Protein AF-A0A2C5Z4T7-F1 (afdb_monomer_lite)

pLDDT: mean 71.13, std 13.71, range [39.75, 91.31]

Secondary structure (DSSP, 8-state):
--HHHHHHHHHHTT-HHHHHHHHHHHHHHHHHHHHHHHHHHHHH-----HHHHHHHHHHHHHHHHHHHHHHHHHHTGGG----TT----PPPHHHHHHHHHTT-HHHHHHHHHHHHHHHHHHHHHHHHHHHHHHHHHHHHHHHHHHHHTT-

Radius of gyration: 22.54 Å; chains: 1; bounding box: 41×41×62 Å

Sequence (151 aa):
MPESMKRYAAKMRQYPGSYITAFLILHEVTAVVPLVSLVLLFHYTTFMPMEYMMDMMQKYMNDSLVSFERYFRRKGYFGFKKEEGANSGEAEPQEAMERWRQGDPMYRILVETALAWAITKVLLPVRVIVSIEAAPWLAGVLIKVKKLFKR

InterPro domains:
  IPR018811 MIOREX complex component 11 [PF10306] (1-80)
  IPR018811 MIOREX complex component 11 [PTHR28002] (2-150)

Foldseek 3Di:
DDPVVVVVVVVCVPCVPVVVVVVVVVVVVLVVVLVVVVVVVVVVDVDDPVVVLVVLLVVQLQVQLLVVLVVCLCVVPLNNDVDDDDPDDRPGSVVLVVVVVVVRRSSVVSSVRSNVVSVVVSCVVSSVVSCVVCVVVVVVVVVVVVVVVVD

Organism: NCBI:txid1399860

Structure (mmCIF, N/CA/C/O backbone):
data_AF-A0A2C5Z4T7-F1
#
_entry.id   AF-A0A2C5Z4T7-F1
#
loop_
_atom_site.group_PDB
_atom_site.id
_atom_site.type_symbol
_atom_site.label_atom_id
_atom_site.label_alt_id
_atom_site.label_comp_id
_atom_site.label_asym_id
_atom_site.label_entity_id
_atom_site.label_seq_id
_atom_site.pdbx_PDB_ins_code
_atom_site.Cartn_x
_atom_site.Cartn_y
_atom_site.Cartn_z
_atom_site.occupancy
_atom_site.B_iso_or_equiv
_atom_site.auth_seq_id
_atom_site.auth_comp_id
_atom_site.auth_asym_id
_atom_site.auth_atom_id
_atom_site.pdbx_PDB_model_num
ATOM 1 N N . MET A 1 1 ? 4.121 20.601 -30.935 1.00 56.31 1 MET A N 1
ATOM 2 C CA . MET A 1 1 ? 4.337 19.209 -30.470 1.00 56.31 1 MET A CA 1
ATOM 3 C C . MET A 1 1 ? 5.116 18.433 -31.526 1.00 56.31 1 MET A C 1
ATOM 5 O O . MET A 1 1 ? 4.704 18.492 -32.682 1.00 56.31 1 MET A O 1
ATOM 9 N N . PRO A 1 2 ? 6.212 17.744 -31.162 1.00 67.75 2 PRO A N 1
ATOM 10 C CA . PRO A 1 2 ? 7.056 17.020 -32.114 1.00 67.75 2 PRO A CA 1
ATOM 11 C C . PRO A 1 2 ? 6.323 15.824 -32.755 1.00 67.75 2 PRO A C 1
ATOM 13 O O . PRO A 1 2 ? 5.555 15.118 -32.100 1.00 67.75 2 PRO A O 1
ATOM 16 N N . GLU A 1 3 ? 6.563 15.598 -34.050 1.00 60.00 3 GLU A N 1
ATOM 17 C CA . GLU A 1 3 ? 5.878 14.595 -34.894 1.00 60.00 3 GLU A CA 1
ATOM 18 C C . GLU A 1 3 ? 6.054 13.136 -34.426 1.00 60.00 3 GLU A C 1
ATOM 20 O O . GLU A 1 3 ? 5.188 12.287 -34.644 1.00 60.00 3 GLU A O 1
ATOM 25 N N . SER A 1 4 ? 7.139 12.826 -33.715 1.00 62.00 4 SER A N 1
ATOM 26 C CA . SER A 1 4 ? 7.432 11.478 -33.213 1.00 62.00 4 SER A CA 1
ATOM 27 C C . SER A 1 4 ? 6.429 10.988 -32.160 1.00 62.00 4 SER A C 1
ATOM 29 O O . SER A 1 4 ? 6.101 9.801 -32.135 1.00 62.00 4 SER A O 1
ATOM 31 N N . MET A 1 5 ? 5.883 11.886 -31.333 1.00 53.31 5 MET A N 1
ATOM 32 C CA . MET A 1 5 ? 4.903 11.537 -30.293 1.00 53.31 5 MET A CA 1
ATOM 33 C C . MET A 1 5 ? 3.483 11.377 -30.845 1.00 53.31 5 MET A C 1
ATOM 35 O O . MET A 1 5 ? 2.710 10.569 -30.326 1.00 53.31 5 MET A O 1
ATOM 39 N N . LYS A 1 6 ? 3.144 12.075 -31.938 1.00 58.38 6 LYS A N 1
ATOM 40 C CA . LYS A 1 6 ? 1.818 11.975 -32.571 1.00 58.38 6 LYS A CA 1
ATOM 41 C C . LYS A 1 6 ? 1.533 10.563 -33.090 1.00 58.38 6 LYS A C 1
ATOM 43 O O . LYS A 1 6 ? 0.404 10.096 -32.986 1.00 58.38 6 LYS A O 1
ATOM 48 N N . ARG A 1 7 ? 2.553 9.842 -33.574 1.00 56.06 7 ARG A N 1
ATOM 49 C CA . ARG A 1 7 ? 2.413 8.457 -34.068 1.00 56.06 7 ARG A CA 1
ATOM 50 C C . ARG A 1 7 ? 2.119 7.445 -32.959 1.00 56.06 7 ARG A C 1
ATOM 52 O O . ARG A 1 7 ? 1.359 6.511 -33.192 1.00 56.06 7 ARG A O 1
ATOM 59 N N . TYR A 1 8 ? 2.678 7.632 -31.763 1.00 52.09 8 TYR A N 1
ATOM 60 C CA . TYR A 1 8 ? 2.367 6.786 -30.604 1.00 52.09 8 TYR A CA 1
ATOM 61 C C . TYR A 1 8 ? 0.963 7.082 -30.061 1.00 52.09 8 TYR A C 1
ATOM 63 O O . TYR A 1 8 ? 0.182 6.156 -29.850 1.00 52.09 8 TYR A O 1
ATOM 71 N N . ALA A 1 9 ? 0.603 8.364 -29.939 1.00 54.00 9 ALA A N 1
ATOM 72 C CA . ALA A 1 9 ? -0.718 8.780 -29.469 1.00 54.00 9 ALA A CA 1
ATOM 73 C C . ALA A 1 9 ? -1.856 8.381 -30.433 1.00 54.00 9 ALA A C 1
ATOM 75 O O . ALA A 1 9 ? -2.919 7.947 -29.993 1.00 54.00 9 ALA A O 1
ATOM 76 N N . ALA A 1 10 ? -1.630 8.461 -31.750 1.00 54.84 10 ALA A N 1
ATOM 77 C CA . ALA A 1 10 ? -2.610 8.053 -32.759 1.00 54.84 10 ALA A CA 1
ATOM 78 C C . ALA A 1 10 ? -2.862 6.534 -32.762 1.00 54.84 10 ALA A C 1
ATOM 80 O O . ALA A 1 10 ? -3.994 6.102 -32.968 1.00 54.84 10 ALA A O 1
ATOM 81 N N . LYS A 1 11 ? -1.831 5.723 -32.479 1.00 53.72 11 LYS A N 1
ATOM 82 C CA . LYS A 1 11 ? -1.945 4.256 -32.438 1.00 53.72 11 LYS A CA 1
ATOM 83 C C . LYS A 1 11 ? -2.656 3.753 -31.177 1.00 53.72 11 LYS A C 1
ATOM 85 O O . LYS A 1 11 ? -3.412 2.791 -31.256 1.00 53.72 11 LYS A O 1
ATOM 90 N N . MET A 1 12 ? -2.493 4.445 -30.045 1.00 50.62 12 MET A N 1
ATOM 91 C CA . MET A 1 12 ? -3.225 4.140 -28.805 1.00 50.62 12 MET A CA 1
ATOM 92 C C . MET A 1 12 ? -4.739 4.380 -28.926 1.00 50.62 12 MET A C 1
ATOM 94 O O . MET A 1 12 ? -5.524 3.674 -28.300 1.00 50.62 12 MET A O 1
ATOM 98 N N . ARG A 1 13 ? -5.163 5.342 -29.758 1.00 53.56 13 ARG A N 1
ATOM 99 C CA . ARG A 1 13 ? -6.577 5.727 -29.919 1.00 53.56 13 ARG A CA 1
ATOM 100 C C . ARG A 1 13 ? -7.401 4.749 -30.769 1.00 53.56 13 ARG A C 1
ATOM 102 O O . ARG A 1 13 ? -8.623 4.778 -30.682 1.00 53.56 13 ARG A O 1
ATOM 109 N N . GLN A 1 14 ? -6.764 3.895 -31.575 1.00 52.66 14 GLN A N 1
ATOM 110 C CA . GLN A 1 14 ? -7.469 2.988 -32.492 1.00 52.66 14 GLN A CA 1
ATOM 111 C C . GLN A 1 14 ? -7.942 1.668 -31.854 1.00 52.66 14 GLN A C 1
ATOM 113 O O . GLN A 1 14 ? -8.890 1.090 -32.370 1.00 52.66 14 GLN A O 1
ATOM 118 N N . TYR A 1 15 ? -7.356 1.207 -30.737 1.00 56.50 15 TYR A N 1
ATOM 119 C CA . TYR A 1 15 ? -7.744 -0.060 -30.081 1.00 56.50 15 TYR A CA 1
ATOM 120 C C . TYR A 1 15 ? -7.599 -0.009 -28.546 1.00 56.50 15 TYR A C 1
ATOM 122 O O . TYR A 1 15 ? -6.770 -0.727 -27.980 1.00 56.50 15 TYR A O 1
ATOM 130 N N . PRO A 1 16 ? -8.384 0.824 -27.835 1.00 57.25 16 PRO A N 1
ATOM 131 C CA . PRO A 1 16 ? -8.244 1.016 -26.386 1.00 57.25 16 PRO A CA 1
ATOM 132 C C . PRO A 1 16 ? -8.402 -0.289 -25.589 1.00 57.25 16 PRO A C 1
ATOM 134 O O . PRO A 1 16 ? -7.679 -0.500 -24.618 1.00 57.25 16 PRO A O 1
ATOM 137 N N . GLY A 1 17 ? -9.270 -1.201 -26.043 1.00 64.62 17 GLY A N 1
ATOM 138 C CA . GLY A 1 17 ? -9.475 -2.508 -25.412 1.00 64.62 17 GLY A CA 1
ATOM 139 C C . GLY A 1 17 ? -8.214 -3.374 -25.396 1.00 64.62 17 GLY A C 1
ATOM 140 O O . GLY A 1 17 ? -7.824 -3.851 -24.338 1.00 64.62 17 GLY A O 1
ATOM 141 N N . SER A 1 18 ? -7.508 -3.509 -26.524 1.00 65.06 18 SER A N 1
ATOM 142 C CA . SER A 1 18 ? -6.295 -4.340 -26.601 1.00 65.06 18 SER A CA 1
ATOM 143 C C . SER A 1 18 ? -5.155 -3.821 -25.726 1.00 65.06 18 SER A C 1
ATOM 145 O O . SER A 1 18 ? -4.397 -4.625 -25.190 1.00 65.06 18 SER A O 1
ATOM 147 N N . TYR A 1 19 ? -5.036 -2.502 -25.545 1.00 62.56 19 TYR A N 1
ATOM 148 C CA . TYR A 1 19 ? -4.039 -1.928 -24.637 1.00 62.56 19 TYR A CA 1
ATOM 149 C C . TYR A 1 19 ? -4.393 -2.164 -23.167 1.00 62.56 19 TYR A C 1
ATOM 151 O O . TYR A 1 19 ? -3.501 -2.477 -22.384 1.00 62.56 19 TYR A O 1
ATOM 159 N N . ILE A 1 20 ? -5.674 -2.077 -22.797 1.00 69.69 20 ILE A N 1
ATOM 160 C CA . ILE A 1 20 ? -6.143 -2.406 -21.443 1.00 69.69 20 ILE A CA 1
ATOM 161 C C . ILE A 1 20 ? -5.939 -3.899 -21.163 1.00 69.69 20 ILE A C 1
ATOM 163 O O . ILE A 1 20 ? -5.395 -4.257 -20.124 1.00 69.69 20 ILE A O 1
ATOM 167 N N . THR A 1 21 ? -6.295 -4.776 -22.104 1.00 71.69 21 THR A N 1
ATOM 168 C CA . THR A 1 21 ? -6.088 -6.224 -21.978 1.00 71.69 21 THR A CA 1
ATOM 169 C C . THR A 1 21 ? -4.604 -6.575 -21.884 1.00 71.69 21 THR A C 1
ATOM 171 O O . THR A 1 21 ? -4.219 -7.347 -21.013 1.00 71.69 21 THR A O 1
ATOM 174 N N . ALA A 1 22 ? -3.747 -5.979 -22.720 1.00 70.12 22 ALA A N 1
ATOM 175 C CA . ALA A 1 22 ? -2.301 -6.180 -22.638 1.00 70.12 22 ALA A CA 1
ATOM 176 C C . ALA A 1 22 ? -1.717 -5.653 -21.320 1.00 70.12 22 ALA A C 1
ATOM 178 O O . ALA A 1 22 ? -0.840 -6.296 -20.751 1.00 70.12 22 ALA A O 1
ATOM 179 N N . PHE A 1 23 ? -2.215 -4.519 -20.814 1.00 71.06 23 PHE A N 1
ATOM 180 C CA . PHE A 1 23 ? -1.832 -3.990 -19.509 1.00 71.06 23 PHE A CA 1
ATOM 181 C C . PHE A 1 23 ? -2.240 -4.936 -18.378 1.00 71.06 23 PHE A C 1
ATOM 183 O O . PHE A 1 23 ? -1.397 -5.232 -17.546 1.00 71.06 23 PHE A O 1
ATOM 190 N N . LEU A 1 24 ? -3.472 -5.457 -18.370 1.00 73.56 24 LEU A N 1
ATOM 191 C CA . LEU A 1 24 ? -3.942 -6.411 -17.357 1.00 73.56 24 LEU A CA 1
ATOM 192 C C . LEU A 1 24 ? -3.148 -7.721 -17.398 1.00 73.56 24 LEU A C 1
ATOM 194 O O . LEU A 1 24 ? -2.675 -8.178 -16.369 1.00 73.56 24 LEU A O 1
ATOM 198 N N . ILE A 1 25 ? -2.917 -8.289 -18.583 1.00 72.00 25 ILE A N 1
ATOM 199 C CA . ILE A 1 25 ? -2.124 -9.520 -18.724 1.00 72.00 25 ILE A CA 1
ATOM 200 C C . ILE A 1 25 ? -0.683 -9.291 -18.264 1.00 72.00 25 ILE A C 1
ATOM 202 O O . ILE A 1 25 ? -0.134 -10.102 -17.522 1.00 72.00 25 ILE A O 1
ATOM 206 N N . LEU A 1 26 ? -0.065 -8.181 -18.676 1.00 69.31 26 LEU A N 1
ATOM 207 C CA . LEU A 1 26 ? 1.281 -7.844 -18.228 1.00 69.31 26 LEU A CA 1
ATOM 208 C C . LEU A 1 26 ? 1.303 -7.605 -16.715 1.00 69.31 26 LEU A C 1
ATOM 210 O O . LEU A 1 26 ? 2.226 -8.075 -16.063 1.00 69.31 26 LEU A O 1
ATOM 214 N N . HIS A 1 27 ? 0.278 -6.951 -16.160 1.00 64.38 27 HIS A N 1
ATOM 215 C CA . HIS A 1 27 ? 0.120 -6.711 -14.727 1.00 64.38 27 HIS A CA 1
ATOM 216 C C . HIS A 1 27 ? 0.098 -8.023 -13.939 1.00 64.38 27 HIS A C 1
ATOM 218 O O . HIS A 1 27 ? 0.883 -8.175 -13.006 1.00 64.38 27 HIS A O 1
ATOM 224 N N . GLU A 1 28 ? -0.707 -8.992 -14.371 1.00 67.50 28 GLU A N 1
ATOM 225 C CA . GLU A 1 28 ? -0.807 -10.316 -13.748 1.00 67.50 28 GLU A CA 1
ATOM 226 C C . GLU A 1 28 ? 0.500 -11.116 -13.873 1.00 67.50 28 GLU A C 1
ATOM 228 O O . GLU A 1 28 ? 0.999 -11.672 -12.895 1.00 67.50 28 GLU A O 1
ATOM 233 N N . VAL A 1 29 ? 1.140 -11.116 -15.046 1.00 70.00 29 VAL A N 1
ATOM 234 C CA . VAL A 1 29 ? 2.428 -11.807 -15.246 1.00 70.00 29 VAL A CA 1
ATOM 235 C C . VAL A 1 29 ? 3.530 -11.176 -14.388 1.00 70.00 29 VAL A C 1
ATOM 237 O O . VAL A 1 29 ? 4.318 -11.887 -13.761 1.00 70.00 29 VAL A O 1
ATOM 240 N N . THR A 1 30 ? 3.550 -9.845 -14.284 1.00 65.69 30 THR A N 1
ATOM 241 C CA . THR A 1 30 ? 4.452 -9.122 -13.377 1.00 65.69 30 THR A CA 1
ATOM 242 C C . THR A 1 30 ? 4.063 -9.234 -11.906 1.00 65.69 30 THR A C 1
ATOM 244 O O . THR A 1 30 ? 4.815 -8.736 -11.084 1.00 65.69 30 THR A O 1
ATOM 247 N N . ALA A 1 31 ? 2.945 -9.871 -11.544 1.00 67.44 31 ALA A N 1
ATOM 248 C CA . ALA A 1 31 ? 2.586 -10.181 -10.159 1.00 67.44 31 ALA A CA 1
ATOM 249 C C . ALA A 1 31 ? 2.988 -11.616 -9.776 1.00 67.44 31 ALA A C 1
ATOM 251 O O . ALA A 1 31 ? 3.484 -11.844 -8.673 1.00 67.44 31 ALA A O 1
ATOM 252 N N . VAL A 1 32 ? 2.855 -12.567 -10.707 1.00 71.75 32 VAL A N 1
ATOM 253 C CA . VAL A 1 32 ? 3.203 -13.983 -10.499 1.00 71.75 32 VAL A CA 1
ATOM 254 C C . VAL A 1 32 ? 4.717 -14.206 -10.476 1.00 71.75 32 VAL A C 1
ATOM 256 O O . VAL A 1 32 ? 5.224 -14.899 -9.595 1.00 71.75 32 VAL A O 1
ATOM 259 N N . VAL A 1 33 ? 5.462 -13.597 -11.405 1.00 69.81 33 VAL A N 1
ATOM 260 C CA . VAL A 1 33 ? 6.924 -13.768 -11.498 1.00 69.81 33 VAL A CA 1
ATOM 261 C C . VAL A 1 33 ? 7.667 -13.292 -10.232 1.00 69.81 33 VAL A C 1
ATOM 263 O O . VAL A 1 33 ? 8.447 -14.080 -9.702 1.00 69.81 33 VAL A O 1
ATOM 266 N N . PRO A 1 34 ? 7.422 -12.084 -9.676 1.00 64.31 34 PRO A N 1
ATOM 267 C CA . PRO A 1 34 ? 8.028 -11.663 -8.407 1.00 64.31 34 PRO A CA 1
ATOM 268 C C . PRO A 1 34 ? 7.733 -12.609 -7.250 1.00 64.31 34 PRO A C 1
ATOM 270 O O . PRO A 1 34 ? 8.603 -12.856 -6.420 1.00 64.31 34 PRO A O 1
ATOM 273 N N . LEU A 1 35 ? 6.498 -13.110 -7.185 1.00 67.75 35 LEU A N 1
ATOM 274 C CA . LEU A 1 35 ? 6.039 -13.940 -6.082 1.00 67.75 35 LEU A CA 1
ATOM 275 C C . LEU A 1 35 ? 6.788 -15.275 -6.087 1.00 67.75 35 LEU A C 1
ATOM 277 O O . LEU A 1 35 ? 7.330 -15.676 -5.061 1.00 67.75 35 LEU A O 1
ATOM 281 N N . VAL A 1 36 ? 6.917 -15.910 -7.254 1.00 70.44 36 VAL A N 1
ATOM 282 C CA . VAL A 1 36 ? 7.700 -17.145 -7.413 1.00 70.44 36 VAL A CA 1
ATOM 283 C C . VAL A 1 36 ? 9.193 -16.899 -7.169 1.00 70.44 36 VAL A C 1
ATOM 285 O O . VAL A 1 36 ? 9.827 -17.686 -6.469 1.00 70.44 36 VAL A O 1
ATOM 288 N N . SER A 1 37 ? 9.758 -15.797 -7.675 1.00 64.56 37 SER A N 1
ATOM 289 C CA . SER A 1 37 ? 11.169 -15.450 -7.453 1.00 64.56 37 SER A CA 1
ATOM 290 C C . SER A 1 37 ? 11.497 -15.219 -5.979 1.00 64.56 37 SER A C 1
ATOM 292 O O . SER A 1 37 ? 12.523 -15.701 -5.514 1.00 64.56 37 SER A O 1
ATOM 294 N N . LEU A 1 38 ? 10.633 -14.529 -5.228 1.00 63.91 38 LEU A N 1
ATOM 295 C CA . LEU A 1 38 ? 10.811 -14.336 -3.787 1.00 63.91 38 LEU A CA 1
ATOM 296 C C . LEU A 1 38 ? 10.666 -15.636 -3.005 1.00 63.91 38 LEU A C 1
ATOM 298 O O . LEU A 1 38 ? 11.446 -15.869 -2.092 1.00 63.91 38 LEU A O 1
ATOM 302 N N . VAL A 1 39 ? 9.707 -16.493 -3.366 1.00 65.12 39 VAL A N 1
ATOM 303 C CA . VAL A 1 39 ? 9.558 -17.814 -2.739 1.00 65.12 39 VAL A CA 1
ATOM 304 C C . VAL A 1 39 ? 10.820 -18.645 -2.945 1.00 65.12 39 VAL A C 1
ATOM 306 O O . VAL A 1 39 ? 11.320 -19.224 -1.988 1.00 65.12 39 VAL A O 1
ATOM 309 N N . LEU A 1 40 ? 11.375 -18.665 -4.159 1.00 67.31 40 LEU A N 1
ATOM 310 C CA . LEU A 1 40 ? 12.642 -19.346 -4.421 1.00 67.31 40 LEU A CA 1
ATOM 311 C C . LEU A 1 40 ? 13.787 -18.685 -3.650 1.00 67.31 40 LEU A C 1
ATOM 313 O O . LEU A 1 40 ? 14.531 -19.374 -2.962 1.00 67.31 40 LEU A O 1
ATOM 317 N N . LEU A 1 41 ? 13.906 -17.359 -3.693 1.00 63.03 41 LEU A N 1
ATOM 318 C CA . LEU A 1 41 ? 14.966 -16.640 -2.995 1.00 63.03 41 LEU A CA 1
ATOM 319 C C . LEU A 1 41 ? 14.915 -16.888 -1.482 1.00 63.03 41 LEU A C 1
ATOM 321 O O . LEU A 1 41 ? 15.946 -17.212 -0.910 1.00 63.03 41 LEU A O 1
ATOM 325 N N . PHE A 1 42 ? 13.748 -16.842 -0.839 1.00 59.94 42 PH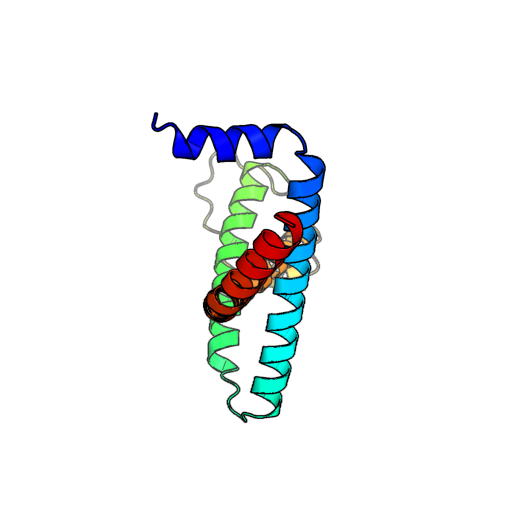E A N 1
ATOM 326 C CA . PHE A 1 42 ? 13.583 -17.154 0.588 1.00 59.94 42 PHE A CA 1
ATOM 327 C C . PHE A 1 42 ? 13.732 -18.642 0.906 1.00 59.94 42 PHE A C 1
ATOM 329 O O . PHE A 1 42 ? 14.182 -18.994 1.990 1.00 59.94 42 PHE A O 1
ATOM 336 N N . HIS A 1 43 ? 13.383 -19.532 -0.023 1.00 64.81 43 HIS A N 1
ATOM 337 C CA . HIS A 1 43 ? 13.633 -20.960 0.150 1.00 64.81 43 HIS A CA 1
ATOM 338 C C . HIS A 1 43 ? 15.135 -21.280 0.106 1.00 64.81 43 HIS A C 1
ATOM 340 O O . HIS A 1 43 ? 15.600 -22.150 0.838 1.00 64.81 43 HIS A O 1
ATOM 346 N N . TYR A 1 44 ? 15.901 -20.560 -0.719 1.00 58.81 44 TYR A N 1
ATOM 347 C CA . TYR A 1 44 ? 17.342 -20.765 -0.888 1.00 58.81 44 TYR A CA 1
ATOM 348 C C . TYR A 1 44 ? 18.218 -19.866 -0.001 1.00 58.81 44 TYR A C 1
ATOM 350 O O . TYR A 1 44 ? 19.395 -20.169 0.189 1.00 58.81 44 TYR A O 1
ATOM 358 N N . THR A 1 45 ? 17.679 -18.784 0.564 1.00 53.06 45 THR A N 1
ATOM 359 C CA . THR A 1 45 ? 18.381 -17.899 1.502 1.00 53.06 45 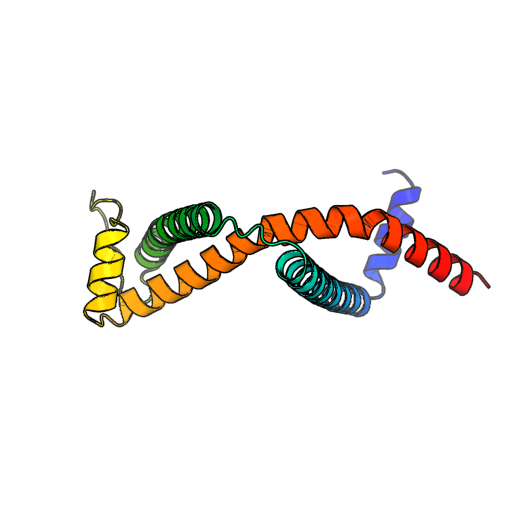THR A CA 1
ATOM 360 C C . THR A 1 45 ? 17.685 -17.920 2.858 1.00 53.06 45 THR A C 1
ATOM 362 O O . THR A 1 45 ? 16.540 -17.509 2.996 1.00 53.06 45 THR A O 1
ATOM 365 N N . THR A 1 46 ? 18.392 -18.347 3.904 1.00 55.50 46 THR A N 1
ATOM 366 C CA . THR A 1 46 ? 17.913 -18.364 5.302 1.00 55.50 46 THR A CA 1
ATOM 367 C C . THR A 1 46 ? 17.802 -16.954 5.914 1.00 55.50 46 THR A C 1
ATOM 369 O O . THR A 1 46 ? 17.954 -16.770 7.119 1.00 55.50 46 THR A O 1
ATOM 372 N N . PHE A 1 47 ? 17.599 -15.924 5.090 1.00 56.16 47 PHE A N 1
ATOM 373 C CA . PHE A 1 47 ? 17.537 -14.529 5.502 1.00 56.16 47 PHE A CA 1
ATOM 374 C C . PHE A 1 47 ? 16.067 -14.108 5.544 1.00 56.16 47 PHE A C 1
ATOM 376 O O . PHE A 1 47 ? 15.521 -13.602 4.569 1.00 56.16 47 PHE A O 1
ATOM 383 N N . MET A 1 48 ? 15.399 -14.358 6.672 1.00 57.94 48 MET A N 1
ATOM 384 C CA . MET A 1 48 ? 14.045 -13.855 6.903 1.00 57.94 48 ME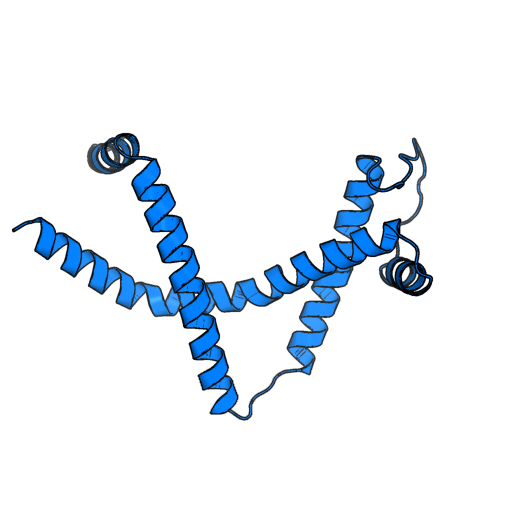T A CA 1
ATOM 385 C C . MET A 1 48 ? 14.095 -12.635 7.831 1.00 57.94 48 MET A C 1
ATOM 387 O O . MET A 1 48 ? 14.135 -12.810 9.051 1.00 57.94 48 MET A O 1
ATOM 391 N N . PRO A 1 49 ? 14.059 -11.395 7.305 1.00 62.88 49 PRO A N 1
ATOM 392 C CA . PRO A 1 49 ? 13.926 -10.189 8.117 1.00 62.88 49 PRO A CA 1
ATOM 393 C C . PRO A 1 49 ? 12.464 -10.031 8.575 1.00 62.88 49 PRO A C 1
ATOM 395 O O . PRO A 1 49 ? 11.792 -9.052 8.249 1.00 62.88 49 PRO A O 1
ATOM 398 N N . MET A 1 50 ? 11.956 -11.029 9.310 1.00 64.44 50 MET A N 1
ATOM 399 C CA . MET A 1 50 ? 10.580 -11.068 9.821 1.00 64.44 50 MET A CA 1
ATOM 400 C C . MET A 1 50 ? 10.275 -9.835 10.665 1.00 64.44 50 MET A C 1
ATOM 402 O O . MET A 1 50 ? 9.210 -9.247 10.532 1.00 64.44 50 MET A O 1
ATOM 406 N N . GLU A 1 51 ? 11.231 -9.412 11.487 1.00 72.12 51 GLU A N 1
ATOM 407 C CA . GLU A 1 51 ? 11.085 -8.262 12.376 1.00 72.12 51 GLU A CA 1
ATOM 408 C C . GLU A 1 51 ? 10.870 -6.957 11.596 1.00 72.12 51 GLU A C 1
ATOM 410 O O . GLU A 1 51 ? 9.915 -6.228 11.853 1.00 72.12 51 GLU A O 1
ATOM 415 N N . TYR A 1 52 ? 11.669 -6.721 10.550 1.00 75.75 52 TYR A N 1
ATOM 416 C CA . TYR A 1 52 ? 11.526 -5.549 9.682 1.00 75.75 52 TYR A CA 1
ATOM 417 C C . TYR A 1 52 ? 10.191 -5.537 8.921 1.00 75.75 52 TYR A C 1
ATOM 419 O O . TYR A 1 52 ? 9.542 -4.497 8.796 1.00 75.75 52 TYR A O 1
ATOM 427 N N . MET A 1 53 ? 9.763 -6.693 8.403 1.00 73.38 53 MET A N 1
ATOM 428 C CA . MET A 1 53 ? 8.498 -6.795 7.672 1.00 73.38 53 MET A CA 1
ATOM 429 C C . MET A 1 53 ? 7.284 -6.586 8.578 1.00 73.38 53 MET A C 1
ATOM 431 O O . MET A 1 53 ? 6.324 -5.936 8.162 1.00 73.38 53 MET A O 1
ATOM 435 N N . MET A 1 54 ? 7.327 -7.117 9.800 1.00 78.75 54 MET A N 1
ATOM 436 C CA . MET A 1 54 ? 6.252 -6.950 10.776 1.00 78.75 54 MET A CA 1
ATOM 437 C C . MET A 1 54 ? 6.132 -5.495 11.231 1.00 78.75 54 MET A C 1
ATOM 439 O O . MET A 1 54 ? 5.020 -4.972 11.248 1.00 78.75 54 MET A O 1
ATOM 443 N N . ASP A 1 55 ? 7.253 -4.818 11.489 1.00 84.25 55 ASP A N 1
ATOM 444 C CA . ASP A 1 55 ? 7.266 -3.395 11.850 1.00 84.25 55 ASP A CA 1
ATOM 445 C C . ASP A 1 55 ? 6.698 -2.512 10.722 1.00 84.25 55 ASP A C 1
ATOM 447 O O . ASP A 1 55 ? 5.801 -1.692 10.934 1.00 84.25 55 ASP A O 1
ATOM 451 N N . MET A 1 56 ? 7.117 -2.755 9.475 1.00 84.44 56 MET A N 1
ATOM 452 C CA . MET A 1 56 ? 6.564 -2.071 8.299 1.00 84.44 56 MET A CA 1
ATOM 453 C C . MET A 1 56 ? 5.062 -2.312 8.130 1.00 84.44 56 MET A C 1
ATOM 455 O O . MET A 1 56 ? 4.309 -1.372 7.864 1.00 84.44 56 MET A O 1
ATOM 459 N N . MET A 1 57 ? 4.608 -3.557 8.277 1.00 84.38 57 MET A N 1
ATOM 460 C CA . MET A 1 57 ? 3.191 -3.893 8.168 1.00 84.38 57 MET A CA 1
ATOM 461 C C . MET A 1 57 ? 2.376 -3.208 9.265 1.00 84.38 57 MET A C 1
ATOM 463 O O . MET A 1 57 ? 1.330 -2.632 8.967 1.00 84.38 57 MET A O 1
ATOM 467 N N . GLN A 1 58 ? 2.867 -3.216 10.505 1.00 86.75 58 GLN A N 1
ATOM 468 C CA . GLN A 1 58 ? 2.224 -2.553 11.635 1.00 86.75 58 GLN A CA 1
ATOM 469 C C . GLN A 1 58 ? 2.136 -1.041 11.418 1.00 86.75 58 GLN A C 1
ATOM 471 O O . GLN A 1 58 ? 1.068 -0.456 11.596 1.00 86.75 58 GLN A O 1
ATOM 476 N N . LYS A 1 59 ? 3.218 -0.414 10.948 1.00 89.88 59 LYS A N 1
ATOM 477 C CA . LYS A 1 59 ? 3.239 1.007 10.594 1.00 89.88 59 LYS A CA 1
ATOM 478 C C . LYS A 1 59 ? 2.202 1.340 9.523 1.00 89.88 59 LYS A C 1
ATOM 480 O O . LYS A 1 59 ? 1.380 2.232 9.722 1.00 89.88 59 LYS A O 1
ATOM 485 N N . TYR A 1 60 ? 2.190 0.601 8.411 1.00 90.06 60 TYR A N 1
ATOM 486 C CA . TYR A 1 60 ? 1.214 0.843 7.350 1.00 90.06 60 TYR A CA 1
ATOM 487 C C . TYR A 1 60 ? -0.216 0.572 7.804 1.00 90.06 60 TYR A C 1
ATOM 489 O O . TYR A 1 60 ? -1.113 1.306 7.400 1.00 90.06 60 TYR A O 1
ATOM 497 N N . MET A 1 61 ? -0.446 -0.442 8.636 1.00 90.12 61 MET A N 1
ATOM 498 C CA . MET A 1 61 ? -1.759 -0.738 9.203 1.00 90.12 61 MET A CA 1
ATOM 499 C C . MET A 1 61 ? -2.253 0.415 10.081 1.00 90.12 61 MET A C 1
ATOM 501 O O . MET A 1 61 ? -3.368 0.886 9.877 1.00 90.12 61 MET A O 1
ATOM 505 N N . ASN A 1 62 ? -1.418 0.933 10.981 1.00 91.12 62 ASN A N 1
ATOM 506 C CA . ASN A 1 62 ? -1.766 2.071 11.834 1.00 91.12 62 ASN A CA 1
ATOM 507 C C . ASN A 1 62 ? -2.074 3.328 11.004 1.00 91.12 62 ASN A C 1
ATOM 509 O O . ASN A 1 62 ? -3.131 3.935 11.174 1.00 91.12 62 ASN A O 1
ATOM 513 N N . ASP A 1 63 ? -1.213 3.656 10.035 1.00 90.81 63 ASP A N 1
ATOM 514 C CA . ASP A 1 63 ? -1.424 4.777 9.108 1.00 90.81 63 ASP A CA 1
ATOM 515 C C . ASP A 1 63 ? -2.739 4.625 8.319 1.00 90.81 63 ASP A C 1
ATOM 517 O O . ASP A 1 63 ? -3.446 5.603 8.040 1.00 90.81 63 ASP A O 1
ATOM 521 N N . SER A 1 64 ? -3.075 3.385 7.949 1.00 89.19 64 SER A N 1
ATOM 522 C CA . SER A 1 64 ? -4.315 3.050 7.247 1.00 89.19 64 SER A CA 1
ATOM 523 C C . SER A 1 64 ? -5.531 3.286 8.121 1.00 89.19 64 SER A C 1
ATOM 525 O O . SER A 1 64 ? -6.469 3.933 7.664 1.00 89.19 64 SER A O 1
ATOM 527 N N . LEU A 1 65 ? -5.525 2.774 9.356 1.00 91.31 65 LEU A N 1
ATOM 528 C CA . LEU A 1 65 ? -6.645 2.888 10.291 1.00 91.31 65 LEU A CA 1
ATOM 529 C C . LEU A 1 65 ? -7.017 4.357 10.497 1.00 91.31 65 LEU A C 1
ATOM 531 O O . LEU A 1 65 ? -8.162 4.734 10.251 1.00 91.31 65 LEU A O 1
ATOM 535 N N . VAL A 1 66 ? -6.026 5.207 10.784 1.00 90.19 66 VAL A N 1
ATOM 536 C CA . VAL A 1 66 ? -6.225 6.657 10.953 1.00 90.19 66 VAL A CA 1
ATOM 537 C C . VAL A 1 66 ? -6.803 7.297 9.686 1.00 90.19 66 VAL A C 1
ATOM 539 O O . VAL A 1 66 ? -7.737 8.107 9.739 1.00 90.19 66 VAL A O 1
ATOM 542 N N . SER A 1 67 ? -6.266 6.934 8.519 1.00 88.88 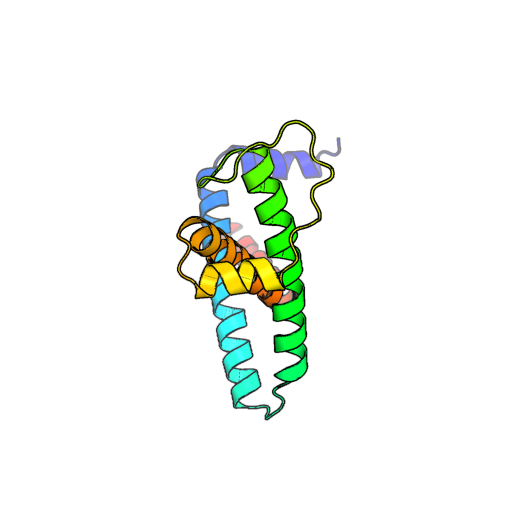67 SER A N 1
ATOM 543 C CA . SER A 1 67 ? -6.690 7.497 7.233 1.00 88.88 67 SER A CA 1
ATOM 544 C C . SER A 1 67 ? -8.121 7.095 6.865 1.00 88.88 67 SER A C 1
ATOM 546 O O . SER A 1 67 ? -8.920 7.948 6.456 1.00 88.88 67 SER A O 1
ATOM 548 N N . PHE A 1 68 ? -8.450 5.809 7.005 1.00 88.94 68 PHE A N 1
ATOM 549 C CA . PHE A 1 68 ? -9.751 5.252 6.647 1.00 88.94 68 PHE A CA 1
ATOM 550 C C . PHE A 1 68 ? -10.833 5.652 7.636 1.00 88.94 68 PHE A C 1
ATOM 552 O O . PHE A 1 68 ? -11.926 6.006 7.203 1.00 88.94 68 PHE A O 1
ATOM 559 N N . GLU A 1 69 ? -10.534 5.715 8.929 1.00 88.00 69 GLU A N 1
ATOM 560 C CA . GLU A 1 69 ? -11.492 6.180 9.926 1.00 88.00 69 GLU A CA 1
ATOM 561 C C . GLU A 1 69 ? -11.864 7.642 9.682 1.00 88.00 69 GLU A C 1
ATOM 563 O O . GLU A 1 69 ? -13.042 7.994 9.577 1.00 88.00 69 GLU A O 1
ATOM 568 N N . ARG A 1 70 ? -10.862 8.496 9.438 1.00 88.00 70 ARG A N 1
ATOM 569 C CA . ARG A 1 70 ? -11.083 9.895 9.049 1.00 88.00 70 ARG A CA 1
ATOM 570 C C . ARG A 1 70 ? -11.894 10.011 7.758 1.00 88.00 70 ARG A C 1
ATOM 572 O O . ARG A 1 70 ? -12.622 10.991 7.575 1.00 88.00 70 ARG A O 1
ATOM 579 N N . TYR A 1 71 ? -11.737 9.078 6.822 1.00 86.44 71 TYR A N 1
ATOM 580 C CA . TYR A 1 71 ? -12.495 9.056 5.572 1.00 86.44 71 TYR A CA 1
ATOM 581 C C . TYR A 1 71 ? -13.947 8.602 5.789 1.00 86.44 71 TYR A C 1
ATOM 583 O O . TYR A 1 71 ? -14.865 9.303 5.359 1.00 86.44 71 TYR A O 1
ATOM 591 N N . PHE A 1 72 ? -14.173 7.494 6.499 1.00 87.81 72 PHE A N 1
ATOM 592 C CA . PHE A 1 72 ? -15.506 6.963 6.786 1.00 87.81 72 PHE A CA 1
ATOM 593 C C . PHE A 1 72 ? -16.323 7.909 7.660 1.00 87.81 72 PHE A C 1
ATOM 595 O O . PHE A 1 72 ? -17.477 8.170 7.328 1.00 87.81 72 PHE A O 1
ATOM 602 N N . ARG A 1 73 ? -15.708 8.540 8.667 1.00 85.31 73 ARG A N 1
ATOM 603 C CA . ARG A 1 73 ? -16.344 9.573 9.500 1.00 85.31 73 ARG A CA 1
ATOM 604 C C . ARG A 1 73 ? -16.760 10.802 8.696 1.00 85.31 73 ARG A C 1
ATOM 606 O O . ARG A 1 73 ? -17.875 11.292 8.844 1.00 85.31 73 ARG A O 1
ATOM 613 N N . ARG A 1 74 ? -15.903 11.277 7.780 1.00 83.25 74 ARG A N 1
ATOM 614 C CA . ARG A 1 74 ? -16.248 12.390 6.872 1.00 83.25 74 ARG A CA 1
ATOM 615 C C . ARG A 1 74 ? -17.405 12.047 5.936 1.00 83.25 74 ARG A C 1
ATOM 617 O O . ARG A 1 74 ? -18.173 12.936 5.570 1.00 83.25 74 ARG A O 1
ATOM 624 N N . LYS A 1 75 ? -17.496 10.787 5.511 1.00 84.06 75 LYS A N 1
ATOM 625 C CA . LYS A 1 75 ? -18.504 10.313 4.558 1.00 84.06 75 LYS A CA 1
ATOM 626 C C . LYS A 1 75 ? -19.780 9.782 5.207 1.00 84.06 75 LYS A C 1
ATOM 628 O O . LYS A 1 75 ? -20.761 9.616 4.493 1.00 84.06 75 LYS A O 1
ATOM 633 N N . GLY A 1 76 ? -19.792 9.558 6.518 1.00 82.06 76 GLY A N 1
ATOM 634 C CA . GLY A 1 76 ? -20.924 8.928 7.192 1.00 82.06 76 GLY A CA 1
ATOM 635 C C . GLY A 1 76 ? -21.079 7.439 6.858 1.00 82.06 76 GLY A C 1
ATOM 636 O O . GLY A 1 76 ? -22.187 6.914 6.905 1.00 82.06 76 GLY A O 1
ATOM 637 N N . TYR A 1 77 ? -20.007 6.768 6.424 1.00 83.62 77 TYR A N 1
ATOM 638 C CA . TYR A 1 77 ? -20.070 5.367 5.997 1.00 83.62 77 TYR A CA 1
ATOM 639 C C . TYR A 1 77 ? -20.019 4.409 7.187 1.00 83.62 77 TYR A C 1
ATOM 641 O O . TYR A 1 77 ? -19.477 4.751 8.227 1.00 83.62 77 TYR A O 1
ATOM 649 N N . PHE A 1 78 ? -20.589 3.210 7.030 1.00 82.19 78 PHE A N 1
ATOM 650 C CA . PHE A 1 78 ? -20.516 2.094 7.992 1.00 82.19 78 PHE A CA 1
ATOM 651 C C . PHE A 1 78 ? -21.001 2.390 9.423 1.00 82.19 78 PHE A C 1
ATOM 653 O O . PHE A 1 78 ? -20.687 1.637 10.334 1.00 82.19 78 PHE A O 1
ATOM 660 N N . GLY A 1 79 ? -21.794 3.446 9.626 1.00 75.88 79 GLY A N 1
ATOM 661 C CA . GLY A 1 79 ? -22.281 3.842 10.953 1.00 75.88 79 GLY A CA 1
ATOM 662 C C . GLY A 1 79 ? -21.402 4.872 11.666 1.00 75.88 79 GLY A C 1
ATOM 663 O O . GLY A 1 79 ? -21.786 5.348 12.735 1.00 75.88 79 GLY A O 1
ATOM 664 N N . PHE A 1 80 ? -20.284 5.296 11.061 1.00 80.75 80 PHE A N 1
ATOM 665 C CA . PHE A 1 80 ? -19.489 6.408 11.575 1.00 80.75 80 PHE A CA 1
ATOM 666 C C . PHE A 1 80 ? -20.315 7.695 11.461 1.00 80.75 80 PHE A C 1
ATOM 668 O O . PHE A 1 80 ? -20.600 8.162 10.359 1.00 80.75 80 PHE A O 1
ATOM 675 N N . LYS A 1 81 ? -20.733 8.281 12.588 1.00 73.62 81 LYS A N 1
ATOM 676 C CA . LYS A 1 81 ? -21.497 9.535 12.571 1.00 73.62 81 LYS A CA 1
ATOM 677 C C . LYS A 1 81 ? -20.613 10.687 12.100 1.00 73.62 81 LYS A C 1
ATOM 679 O O . LYS A 1 81 ? -19.480 10.859 12.550 1.00 73.62 81 LYS A O 1
ATOM 684 N N . LYS A 1 82 ? -21.163 11.502 11.204 1.00 59.09 82 LYS A N 1
ATOM 685 C CA . LYS A 1 82 ? -20.568 12.769 10.787 1.00 59.09 82 LYS A CA 1
ATOM 686 C C . LYS A 1 82 ? -20.760 13.767 11.929 1.00 59.09 82 LYS A C 1
ATOM 688 O O . LYS A 1 82 ? -21.777 14.446 11.984 1.00 59.09 82 LYS A O 1
ATOM 693 N N . GLU A 1 83 ? -19.837 13.800 12.883 1.00 55.66 83 GLU A N 1
ATOM 694 C CA . GLU A 1 83 ? -19.887 14.814 13.935 1.00 55.66 83 GLU A CA 1
ATOM 695 C C . GLU A 1 83 ? -19.509 16.174 13.344 1.00 55.66 83 GLU A C 1
ATOM 697 O O . GLU A 1 83 ? -18.358 16.444 12.991 1.00 55.66 83 GLU A O 1
ATOM 702 N N . GLU A 1 84 ? -20.522 17.021 13.184 1.00 48.91 84 GLU A N 1
ATOM 703 C CA . GLU A 1 84 ? -20.384 18.426 12.830 1.00 48.91 84 GLU A CA 1
ATOM 704 C C . GLU A 1 84 ? -19.826 19.175 14.047 1.00 48.91 84 GLU A C 1
ATOM 706 O O . GLU A 1 84 ? -20.568 19.649 14.899 1.00 48.91 84 GLU A O 1
ATOM 711 N N . GLY A 1 85 ? -18.497 19.251 14.151 1.00 49.69 85 GLY A N 1
ATOM 712 C CA . GLY A 1 85 ? -17.840 20.220 15.034 1.00 49.69 85 GLY A CA 1
ATOM 713 C C . GLY A 1 85 ? -17.079 19.682 16.244 1.00 49.69 85 GLY A C 1
ATOM 714 O O . GLY A 1 85 ? -16.811 20.456 17.157 1.00 49.69 85 GLY A O 1
ATOM 715 N N . ALA A 1 86 ? -16.667 18.416 16.274 1.00 39.75 86 ALA A N 1
ATOM 716 C CA . ALA A 1 86 ? -15.828 17.931 17.363 1.00 39.75 86 ALA A CA 1
ATOM 717 C C . ALA A 1 86 ? -14.341 17.938 16.986 1.00 39.75 86 ALA A C 1
ATOM 719 O O . ALA A 1 86 ? -13.893 17.255 16.064 1.00 39.75 86 ALA A O 1
ATOM 720 N N . ASN A 1 87 ? -13.570 18.671 17.785 1.00 50.03 87 ASN A N 1
ATOM 721 C CA . ASN A 1 87 ? -12.153 18.451 18.064 1.00 50.03 87 ASN A CA 1
ATOM 722 C C . ASN A 1 87 ? -11.967 17.083 18.772 1.00 50.03 87 ASN A C 1
ATOM 724 O O . ASN A 1 87 ? -11.414 17.008 19.866 1.00 50.03 87 ASN A O 1
ATOM 728 N N . SER A 1 88 ? -12.545 16.015 18.206 1.00 46.50 88 SER A N 1
ATOM 729 C CA . SER A 1 88 ? -12.503 14.651 18.723 1.00 46.50 88 SER A CA 1
ATOM 730 C C . SER A 1 88 ? -11.341 13.926 18.060 1.00 46.50 88 SER A C 1
ATOM 732 O O . SER A 1 88 ? -11.275 13.818 16.827 1.00 46.50 88 SER A O 1
ATOM 734 N N . GLY A 1 89 ? -10.407 13.531 18.929 1.00 51.53 89 GLY A N 1
ATOM 735 C CA . GLY A 1 89 ? -9.058 13.065 18.643 1.00 51.53 89 GLY A CA 1
ATOM 736 C C . GLY A 1 89 ? -8.942 12.150 17.435 1.00 51.53 89 GLY A C 1
ATOM 737 O O . GLY A 1 89 ? -9.873 11.440 17.046 1.00 51.53 89 GLY A O 1
ATOM 738 N N . GLU A 1 90 ? -7.768 12.207 16.814 1.00 60.28 90 GLU A N 1
ATOM 739 C CA . GLU A 1 90 ? -7.339 11.156 15.904 1.00 60.28 90 GLU A CA 1
ATOM 740 C C . GLU A 1 90 ? -7.574 9.821 16.604 1.00 60.28 90 GLU A C 1
ATOM 742 O O . GLU A 1 90 ? -7.182 9.648 17.755 1.00 60.28 90 GLU A O 1
ATOM 747 N N . ALA A 1 91 ? -8.315 8.931 15.955 1.00 61.91 91 ALA A N 1
ATOM 748 C CA . ALA A 1 91 ? -8.588 7.645 16.549 1.00 61.91 91 ALA A CA 1
ATOM 749 C C . ALA A 1 91 ? -7.270 6.900 16.708 1.00 61.91 91 ALA A C 1
ATOM 751 O O . ALA A 1 91 ? -6.538 6.687 15.734 1.00 61.91 91 ALA A O 1
ATOM 752 N N . GLU A 1 92 ? -6.965 6.555 17.952 1.00 81.69 92 GLU A N 1
ATOM 753 C CA . GLU A 1 92 ? -5.775 5.798 18.279 1.00 81.69 92 GLU A CA 1
ATOM 754 C C . GLU A 1 92 ? -5.901 4.414 17.623 1.00 81.69 92 GLU A C 1
ATOM 756 O O . GLU A 1 92 ? -6.902 3.720 17.840 1.00 81.69 92 GLU A O 1
ATOM 761 N N . PRO A 1 93 ? -4.907 3.961 16.835 1.00 85.31 93 PRO A N 1
ATOM 762 C CA . PRO A 1 93 ? -4.948 2.653 16.178 1.00 85.31 93 PRO A CA 1
ATOM 763 C C . PRO A 1 93 ? -5.243 1.499 17.147 1.00 85.31 93 PRO A C 1
ATOM 765 O O . PRO A 1 93 ? -5.854 0.500 16.769 1.00 85.31 93 PRO A O 1
ATOM 768 N N . GLN A 1 94 ? -4.825 1.654 18.407 1.00 85.06 94 GLN A N 1
ATOM 769 C CA . GLN A 1 94 ? -5.063 0.693 19.480 1.00 85.06 94 GLN A CA 1
ATOM 770 C C . GLN A 1 94 ? -6.554 0.581 19.826 1.00 85.06 94 GLN A C 1
ATOM 772 O O . GLN A 1 94 ? -7.074 -0.530 19.894 1.00 85.06 94 GLN A O 1
ATOM 777 N N . GLU A 1 95 ? -7.267 1.704 19.941 1.00 86.62 95 GLU A N 1
ATOM 778 C CA . GLU A 1 95 ? -8.703 1.726 20.243 1.00 86.62 95 GLU A CA 1
ATOM 779 C C . GLU A 1 95 ? -9.522 1.097 19.106 1.00 86.62 95 GLU A C 1
ATOM 781 O O . GLU A 1 95 ? -10.423 0.288 19.346 1.00 86.62 95 GLU A O 1
ATOM 786 N N . ALA A 1 96 ? -9.170 1.399 17.852 1.00 86.06 96 ALA A N 1
ATOM 787 C CA . ALA A 1 96 ? -9.804 0.783 16.688 1.00 86.06 96 ALA A CA 1
ATOM 788 C C . ALA A 1 96 ? -9.632 -0.749 16.685 1.00 86.06 96 ALA A C 1
ATOM 790 O O . ALA A 1 96 ? -10.567 -1.490 16.362 1.00 86.06 96 ALA A O 1
ATOM 791 N N . MET A 1 97 ? -8.455 -1.234 17.092 1.00 86.62 97 MET A N 1
ATOM 792 C CA . MET A 1 97 ? -8.158 -2.663 17.188 1.00 86.62 97 MET A CA 1
ATOM 793 C C . MET A 1 97 ? -8.883 -3.338 18.363 1.00 86.62 97 MET A C 1
ATOM 795 O O . MET A 1 97 ? -9.327 -4.481 18.242 1.00 86.62 97 MET A O 1
ATOM 799 N N . GLU A 1 98 ? -9.042 -2.648 19.493 1.00 88.81 98 GLU A N 1
ATOM 800 C CA . GLU A 1 98 ? -9.818 -3.131 20.640 1.00 88.81 98 GLU A CA 1
ATOM 801 C C . GLU A 1 98 ? -11.304 -3.265 20.309 1.00 88.81 98 GLU A C 1
ATOM 803 O O . GLU A 1 98 ? -11.899 -4.310 20.575 1.00 88.81 98 GLU A O 1
ATOM 808 N N . ARG A 1 99 ? -11.898 -2.260 19.657 1.00 85.88 99 ARG A N 1
ATOM 809 C CA . ARG A 1 99 ? -13.304 -2.306 19.223 1.00 85.88 99 ARG A CA 1
ATOM 810 C C . ARG A 1 99 ? -13.551 -3.390 18.178 1.00 85.88 99 ARG A C 1
ATOM 812 O O . ARG A 1 99 ? -14.572 -4.076 18.219 1.00 85.88 99 ARG A O 1
ATOM 819 N N . TRP A 1 100 ? -12.582 -3.621 17.292 1.00 89.25 100 TRP A N 1
ATOM 820 C CA . TRP A 1 100 ? -12.612 -4.773 16.394 1.00 89.25 100 TRP A CA 1
ATOM 821 C C . TRP A 1 100 ? -12.613 -6.107 17.154 1.00 89.25 100 TRP A C 1
ATOM 823 O O . TRP A 1 100 ? -13.426 -6.979 16.847 1.00 89.25 100 TRP A O 1
ATOM 833 N N . ARG A 1 101 ? -11.768 -6.259 18.185 1.00 89.19 101 ARG A N 1
ATOM 834 C CA . ARG A 1 101 ? -11.745 -7.462 19.042 1.00 89.19 101 ARG A CA 1
ATOM 835 C C . ARG A 1 101 ? -13.038 -7.661 19.832 1.00 89.19 101 ARG A C 1
ATOM 837 O O . ARG A 1 101 ? -13.419 -8.800 20.076 1.00 89.19 101 ARG A O 1
ATOM 844 N N . GLN A 1 102 ? -13.712 -6.576 20.207 1.00 90.75 102 GLN A N 1
ATOM 845 C CA . GLN A 1 102 ? -15.029 -6.609 20.852 1.00 90.75 102 GLN A CA 1
ATOM 846 C C . GLN A 1 102 ? -16.160 -7.010 19.888 1.00 90.75 102 GLN A C 1
ATOM 848 O O . GLN A 1 102 ? -17.280 -7.258 20.329 1.00 90.75 102 GLN A O 1
ATOM 853 N N . GLY A 1 103 ? -15.873 -7.123 18.586 1.00 88.06 103 GLY A N 1
ATOM 854 C CA . GLY A 1 103 ? -16.820 -7.592 17.579 1.00 88.06 103 GLY A CA 1
ATOM 855 C C . GLY A 1 103 ? -17.691 -6.493 16.976 1.00 88.06 103 GLY A C 1
ATOM 856 O O . GLY A 1 103 ? -18.722 -6.812 16.385 1.00 88.06 103 GLY A O 1
ATOM 857 N N . ASP A 1 104 ? -17.295 -5.220 17.092 1.00 88.69 104 ASP A N 1
ATOM 858 C CA . ASP A 1 104 ? -18.035 -4.124 16.469 1.00 88.69 104 ASP A CA 1
ATOM 859 C C . ASP A 1 104 ? -18.001 -4.268 14.928 1.00 88.69 104 ASP A C 1
ATOM 861 O O . ASP 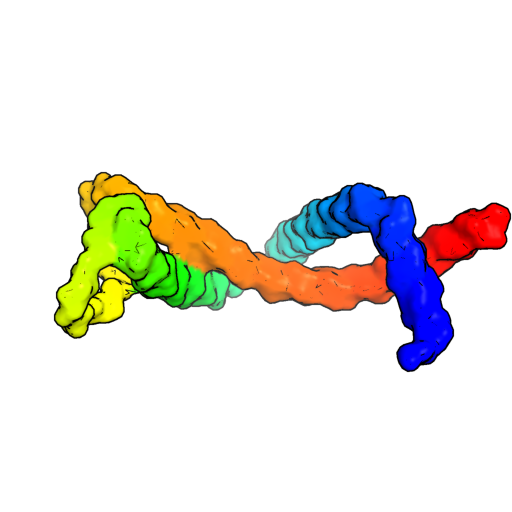A 1 104 ? -16.919 -4.243 14.319 1.00 88.69 104 ASP A O 1
ATOM 865 N N . PRO A 1 105 ? -19.166 -4.424 14.264 1.00 86.75 105 PRO A N 1
ATOM 866 C CA . PRO A 1 105 ? -19.231 -4.618 12.819 1.00 86.75 105 PRO A CA 1
ATOM 867 C C . PRO A 1 105 ? -18.665 -3.429 12.031 1.00 86.75 105 PRO A C 1
ATOM 869 O O . PRO A 1 105 ? -18.126 -3.626 10.941 1.00 86.75 105 PRO A O 1
ATOM 872 N N . MET A 1 106 ? -18.737 -2.210 12.573 1.00 85.94 106 MET A N 1
ATOM 873 C CA . MET A 1 106 ? -18.189 -1.009 11.942 1.00 85.94 106 MET A CA 1
ATOM 874 C C . MET A 1 106 ? -16.657 -1.051 11.919 1.00 85.94 106 MET A C 1
ATOM 876 O O . MET A 1 106 ? -16.035 -0.855 10.870 1.00 85.94 106 MET A O 1
ATOM 880 N N . TYR A 1 107 ? -16.042 -1.360 13.064 1.00 88.88 107 TYR A N 1
ATOM 881 C CA . TYR A 1 107 ? -14.584 -1.449 13.187 1.00 88.88 107 TYR A CA 1
ATOM 882 C C . TYR A 1 107 ? -14.006 -2.663 12.465 1.00 88.88 107 TYR A C 1
ATOM 884 O O . TYR A 1 107 ? -12.876 -2.612 11.990 1.00 88.88 107 TYR A O 1
ATOM 892 N N . ARG A 1 108 ? -14.791 -3.727 12.284 1.00 90.00 108 ARG A N 1
ATOM 893 C CA . ARG A 1 108 ? -14.401 -4.865 11.450 1.00 90.00 108 ARG A CA 1
ATOM 894 C C . ARG A 1 108 ? -14.137 -4.479 10.005 1.00 90.00 108 ARG A C 1
ATOM 896 O O . ARG A 1 108 ? -13.066 -4.785 9.491 1.00 90.00 108 ARG A O 1
ATOM 903 N N . ILE A 1 109 ? -15.055 -3.749 9.384 1.00 89.88 109 ILE A N 1
ATOM 904 C CA . ILE A 1 109 ? -14.878 -3.296 8.000 1.00 89.88 109 ILE A CA 1
ATOM 905 C C . ILE A 1 109 ? -13.694 -2.324 7.902 1.00 89.88 109 ILE A C 1
ATOM 907 O O . ILE A 1 109 ? -12.919 -2.380 6.943 1.00 89.88 109 ILE A O 1
ATOM 911 N N . LEU A 1 110 ? -13.520 -1.457 8.907 1.00 89.56 110 LEU A N 1
ATOM 912 C CA . LEU A 1 110 ? -12.384 -0.539 8.983 1.00 89.56 110 LEU A CA 1
ATOM 913 C C . LEU A 1 110 ? -11.045 -1.288 9.026 1.00 89.56 110 LEU A C 1
ATOM 915 O O . LEU A 1 110 ? -10.175 -1.016 8.197 1.00 89.56 110 LEU A O 1
ATOM 919 N N . VAL A 1 111 ? -10.892 -2.239 9.951 1.00 90.31 111 VAL A N 1
ATOM 920 C CA . VAL A 1 111 ? -9.658 -3.019 10.119 1.00 90.31 111 VAL A CA 1
ATOM 921 C C . VAL A 1 111 ? -9.388 -3.895 8.902 1.00 90.31 111 VAL A C 1
ATOM 923 O O . VAL A 1 111 ? -8.259 -3.920 8.423 1.00 90.31 111 VAL A O 1
ATOM 926 N N . GLU A 1 112 ? -10.402 -4.557 8.341 1.00 90.94 112 GLU A N 1
ATOM 927 C CA . GLU A 1 112 ? -10.252 -5.375 7.129 1.00 90.94 112 GLU A CA 1
ATOM 928 C C . GLU A 1 112 ? -9.773 -4.530 5.933 1.00 90.94 112 GLU A C 1
ATOM 930 O O . GLU A 1 112 ? -8.845 -4.920 5.219 1.00 90.94 112 GLU A O 1
ATOM 935 N N . THR A 1 113 ? -10.336 -3.329 5.754 1.00 90.62 113 THR A N 1
ATOM 936 C CA . THR A 1 113 ? -9.927 -2.398 4.687 1.00 90.62 113 THR A CA 1
ATOM 937 C C . THR A 1 113 ? -8.503 -1.881 4.907 1.00 90.62 113 THR A C 1
ATOM 939 O O . THR A 1 113 ? -7.694 -1.839 3.974 1.00 90.62 113 THR A O 1
ATOM 942 N N . ALA A 1 114 ? -8.179 -1.511 6.147 1.00 89.88 114 ALA A N 1
ATOM 943 C CA . ALA A 1 114 ? -6.854 -1.043 6.530 1.00 89.88 114 ALA A CA 1
ATOM 944 C C . ALA A 1 114 ? -5.786 -2.126 6.328 1.00 89.88 114 ALA A C 1
ATOM 946 O O . ALA A 1 114 ? -4.735 -1.857 5.747 1.00 89.88 114 ALA A O 1
ATOM 947 N N . LEU A 1 115 ? -6.079 -3.364 6.730 1.00 90.81 115 LEU A N 1
ATOM 948 C CA . LEU A 1 115 ? -5.204 -4.517 6.548 1.00 90.81 115 LEU A CA 1
ATOM 949 C C . LEU A 1 115 ? -4.945 -4.791 5.062 1.00 90.81 115 LEU A C 1
ATOM 951 O O . LEU A 1 115 ? -3.792 -4.943 4.658 1.00 90.81 115 LEU A O 1
ATOM 955 N N . ALA A 1 116 ? -5.991 -4.796 4.231 1.00 86.31 116 ALA A N 1
ATOM 956 C CA . ALA A 1 116 ? -5.854 -5.015 2.792 1.00 86.31 116 ALA A CA 1
ATOM 957 C C . ALA A 1 116 ? -4.938 -3.967 2.130 1.00 86.31 116 ALA A C 1
ATOM 959 O O . ALA A 1 116 ? -4.072 -4.301 1.311 1.00 86.31 116 ALA A O 1
ATOM 960 N N . TRP A 1 117 ? -5.078 -2.694 2.508 1.00 86.38 117 TRP A N 1
ATOM 961 C CA . TRP A 1 117 ? -4.216 -1.625 2.002 1.00 86.38 117 TRP A CA 1
ATOM 962 C C . TRP A 1 117 ? -2.783 -1.722 2.529 1.00 86.38 117 TRP A C 1
ATOM 964 O O . TRP A 1 117 ? -1.839 -1.522 1.761 1.00 86.38 117 TRP A O 1
ATOM 974 N N . ALA A 1 118 ? -2.603 -2.066 3.807 1.00 87.31 118 ALA A N 1
ATOM 975 C CA . ALA A 1 118 ? -1.286 -2.259 4.403 1.00 87.31 118 ALA A CA 1
ATOM 976 C C . ALA A 1 118 ? -0.520 -3.387 3.702 1.00 87.31 118 ALA A C 1
ATOM 978 O O . ALA A 1 118 ? 0.614 -3.173 3.275 1.00 87.31 118 ALA A O 1
ATOM 979 N N . ILE A 1 119 ? -1.166 -4.537 3.469 1.00 82.94 119 ILE A N 1
ATOM 980 C CA . ILE A 1 119 ? -0.601 -5.648 2.685 1.00 82.94 119 ILE A CA 1
ATOM 981 C C . ILE A 1 119 ? -0.214 -5.162 1.288 1.00 82.94 119 ILE A C 1
ATOM 983 O O . ILE A 1 119 ? 0.906 -5.391 0.832 1.00 82.94 119 ILE A O 1
ATOM 987 N N . THR A 1 120 ? -1.108 -4.425 0.624 1.00 80.81 120 THR A N 1
ATOM 988 C CA . THR A 1 120 ? -0.831 -3.870 -0.707 1.00 80.81 120 THR A CA 1
ATOM 989 C C . THR A 1 120 ? 0.427 -2.999 -0.698 1.00 80.81 120 THR A C 1
ATOM 991 O O . THR A 1 120 ? 1.260 -3.130 -1.593 1.00 80.81 120 THR A O 1
ATOM 994 N N . LYS A 1 121 ? 0.605 -2.143 0.318 1.00 81.12 121 LYS A N 1
ATOM 995 C CA . LYS A 1 121 ? 1.783 -1.277 0.458 1.00 81.12 121 LYS A CA 1
ATOM 996 C C . LYS A 1 121 ? 3.065 -2.029 0.774 1.00 81.12 121 LYS A C 1
ATOM 998 O O . LYS A 1 121 ? 4.091 -1.707 0.183 1.00 81.12 121 LYS A O 1
ATOM 1003 N N . VAL A 1 122 ? 3.013 -3.037 1.639 1.00 80.50 122 VAL A N 1
ATOM 1004 C CA . VAL A 1 122 ? 4.170 -3.897 1.941 1.00 80.50 122 VAL A CA 1
ATOM 1005 C C . VAL A 1 122 ? 4.658 -4.623 0.683 1.00 80.50 122 VAL A C 1
ATOM 1007 O O . VAL A 1 122 ? 5.854 -4.847 0.520 1.00 80.50 122 VAL A O 1
ATOM 1010 N N . LEU A 1 123 ? 3.757 -4.921 -0.255 1.00 73.62 123 LEU A N 1
ATOM 1011 C CA . LEU A 1 123 ? 4.089 -5.553 -1.533 1.00 73.62 123 LEU A CA 1
ATOM 1012 C C . LEU A 1 123 ? 4.571 -4.569 -2.619 1.00 73.62 123 LEU A C 1
ATOM 1014 O O . LEU A 1 123 ? 5.060 -5.006 -3.663 1.00 73.62 123 LEU A O 1
ATOM 1018 N N . LEU A 1 124 ? 4.473 -3.248 -2.417 1.00 72.56 124 LEU A N 1
ATOM 1019 C CA . LEU A 1 124 ? 4.927 -2.263 -3.412 1.00 72.56 124 LEU A CA 1
ATOM 1020 C C . LEU A 1 124 ? 6.451 -2.259 -3.637 1.00 72.56 124 LEU A C 1
ATOM 1022 O O . LEU A 1 124 ? 6.847 -2.249 -4.801 1.00 72.56 124 LEU A O 1
ATOM 1026 N N . PRO A 1 125 ? 7.327 -2.291 -2.611 1.00 66.44 125 PRO A N 1
ATOM 1027 C CA . PRO A 1 125 ? 8.777 -2.346 -2.812 1.00 66.44 125 PRO A CA 1
ATOM 1028 C C . PRO A 1 125 ? 9.196 -3.580 -3.607 1.00 66.44 125 PRO A C 1
ATOM 1030 O O . PRO A 1 125 ? 9.976 -3.478 -4.549 1.00 66.44 125 PRO A O 1
ATOM 1033 N N . VAL A 1 126 ? 8.589 -4.727 -3.292 1.00 67.25 126 VAL A N 1
ATOM 1034 C CA . VAL A 1 126 ? 8.754 -5.975 -4.044 1.00 67.25 126 VAL A CA 1
ATOM 1035 C C . VAL A 1 126 ? 8.396 -5.767 -5.515 1.00 67.25 126 VAL A C 1
ATOM 1037 O O . VAL A 1 126 ? 9.172 -6.112 -6.406 1.00 67.25 126 VAL A O 1
ATOM 1040 N N . ARG A 1 127 ? 7.244 -5.140 -5.778 1.00 65.19 127 ARG A N 1
ATOM 1041 C CA . ARG A 1 127 ? 6.781 -4.841 -7.138 1.00 65.19 127 ARG A CA 1
ATOM 1042 C C . ARG A 1 127 ? 7.757 -3.937 -7.894 1.00 65.19 127 ARG A C 1
ATOM 1044 O O . ARG A 1 127 ? 7.993 -4.158 -9.080 1.00 65.19 127 ARG A O 1
ATOM 1051 N N . VAL A 1 128 ? 8.324 -2.931 -7.231 1.00 61.78 128 VAL A N 1
ATOM 1052 C CA . VAL A 1 128 ? 9.267 -1.980 -7.840 1.00 61.78 128 VAL A CA 1
ATOM 1053 C C . VAL A 1 128 ? 10.609 -2.644 -8.146 1.00 61.78 128 VAL A C 1
ATOM 1055 O O . VAL A 1 128 ? 11.091 -2.517 -9.268 1.00 61.78 128 VAL A O 1
ATOM 1058 N N . ILE A 1 129 ? 11.182 -3.392 -7.200 1.00 64.50 129 ILE A N 1
ATOM 1059 C CA . ILE A 1 129 ? 12.476 -4.072 -7.374 1.00 64.50 129 ILE A CA 1
ATOM 1060 C C . ILE A 1 129 ? 12.405 -5.064 -8.540 1.00 64.50 129 ILE A C 1
ATOM 1062 O O . ILE A 1 129 ? 13.248 -5.030 -9.436 1.00 64.50 129 ILE A O 1
ATOM 1066 N N . VAL A 1 130 ? 11.343 -5.871 -8.607 1.00 60.25 130 VAL A N 1
ATOM 1067 C CA . VAL A 1 130 ? 11.188 -6.834 -9.706 1.00 60.25 130 VAL A CA 1
ATOM 1068 C C . VAL A 1 130 ? 10.883 -6.151 -11.040 1.00 60.25 130 VAL A C 1
ATOM 1070 O O . VAL A 1 130 ? 11.359 -6.603 -12.079 1.00 60.25 130 VAL A O 1
ATOM 1073 N N . SER A 1 131 ? 10.171 -5.020 -11.040 1.00 54.22 131 SER A N 1
ATOM 1074 C CA . SER A 1 131 ? 9.978 -4.231 -12.267 1.00 54.22 131 SER A CA 1
ATOM 1075 C C . SER A 1 131 ? 11.302 -3.697 -12.829 1.00 54.22 131 SER A C 1
ATOM 1077 O O . SER A 1 131 ? 11.453 -3.626 -14.048 1.00 54.22 131 SER A O 1
ATOM 1079 N N . ILE A 1 132 ? 12.265 -3.348 -11.967 1.00 64.00 132 ILE A N 1
ATOM 1080 C CA . ILE A 1 132 ? 13.582 -2.833 -12.374 1.00 64.00 132 ILE A CA 1
ATOM 1081 C C . ILE A 1 132 ? 14.441 -3.941 -13.004 1.00 64.00 132 ILE A C 1
ATOM 1083 O O . ILE A 1 132 ? 15.043 -3.710 -14.052 1.00 64.00 132 ILE A O 1
ATOM 1087 N N . GLU A 1 133 ? 14.453 -5.152 -12.443 1.00 59.84 133 GLU A N 1
ATOM 1088 C CA . GLU A 1 133 ? 15.203 -6.283 -13.019 1.00 59.84 133 GLU A CA 1
ATOM 1089 C C . GLU A 1 133 ? 14.535 -6.886 -14.263 1.00 59.84 133 GLU A C 1
ATOM 1091 O O . GLU A 1 133 ? 15.212 -7.346 -15.184 1.00 59.84 133 GLU A O 1
ATOM 1096 N N . ALA A 1 134 ? 13.203 -6.836 -14.342 1.00 57.34 134 ALA A N 1
ATOM 1097 C CA . ALA A 1 134 ? 12.460 -7.311 -15.506 1.00 57.34 134 ALA A CA 1
ATOM 1098 C C . ALA A 1 134 ? 12.508 -6.331 -16.694 1.00 57.34 134 ALA A C 1
ATOM 1100 O O . ALA A 1 134 ? 12.326 -6.750 -17.841 1.00 57.34 134 ALA A O 1
ATOM 1101 N N . ALA A 1 135 ? 12.774 -5.041 -16.457 1.00 57.94 135 ALA A N 1
ATOM 1102 C CA . ALA A 1 135 ? 12.854 -4.013 -17.495 1.00 57.94 135 ALA A CA 1
ATOM 1103 C C . ALA A 1 135 ? 13.842 -4.339 -18.642 1.00 57.94 135 ALA A C 1
ATOM 1105 O O . ALA A 1 135 ? 13.431 -4.229 -19.804 1.00 57.94 135 ALA A O 1
ATOM 1106 N N . PRO A 1 136 ? 15.099 -4.779 -18.400 1.00 60.97 136 PRO A N 1
ATOM 1107 C CA . PRO A 1 136 ? 16.020 -5.141 -19.482 1.00 60.97 136 PRO A CA 1
ATOM 1108 C C . PRO A 1 136 ? 15.554 -6.361 -20.294 1.00 60.97 136 PRO A C 1
ATOM 1110 O O . PRO A 1 136 ? 15.696 -6.374 -21.520 1.00 60.97 136 PRO A O 1
ATOM 1113 N N . TRP A 1 137 ? 14.938 -7.362 -19.653 1.00 59.50 137 TRP A N 1
ATOM 1114 C CA . TRP A 1 137 ? 14.402 -8.537 -20.352 1.00 59.50 137 TRP A CA 1
ATOM 1115 C C . TRP A 1 137 ? 13.169 -8.188 -21.201 1.00 59.50 137 TRP A C 1
ATOM 1117 O O . TRP A 1 137 ? 13.096 -8.552 -22.379 1.00 59.50 137 TRP A O 1
ATOM 1127 N N . LEU A 1 138 ? 12.235 -7.409 -20.646 1.00 52.56 138 LEU A N 1
ATOM 1128 C CA . LEU A 1 138 ? 11.021 -6.961 -21.332 1.00 52.56 138 LEU A CA 1
ATOM 1129 C C . LEU A 1 138 ? 11.345 -6.061 -22.534 1.00 52.56 138 LEU A C 1
ATOM 1131 O O . LEU A 1 138 ? 10.737 -6.203 -23.598 1.00 52.56 138 LEU A O 1
ATOM 1135 N N . ALA A 1 139 ? 12.351 -5.189 -22.407 1.00 58.38 139 ALA A N 1
ATOM 1136 C CA . ALA A 1 139 ? 12.867 -4.404 -23.525 1.00 58.38 139 ALA A CA 1
ATOM 1137 C C . ALA A 1 139 ? 13.375 -5.311 -24.662 1.00 58.38 139 ALA A C 1
ATOM 1139 O O . ALA A 1 139 ? 13.051 -5.085 -25.832 1.00 58.38 139 ALA A O 1
ATOM 1140 N N . GLY A 1 140 ? 14.095 -6.389 -24.328 1.00 62.53 140 GLY A N 1
ATOM 1141 C CA . GLY A 1 140 ? 14.553 -7.391 -25.293 1.00 62.53 140 GLY A CA 1
ATOM 1142 C C . GLY A 1 140 ? 13.410 -8.120 -26.012 1.00 62.53 140 GLY A C 1
ATOM 1143 O O . GLY A 1 140 ? 13.464 -8.307 -27.233 1.00 62.53 140 GLY A O 1
ATOM 1144 N N . VAL A 1 141 ? 12.348 -8.489 -25.291 1.00 59.62 141 VAL A N 1
ATOM 1145 C CA . VAL A 1 141 ? 11.160 -9.149 -25.864 1.00 59.62 141 VAL A CA 1
ATOM 1146 C C . VAL A 1 141 ? 10.397 -8.206 -26.797 1.00 59.62 141 VAL A C 1
ATOM 1148 O O . VAL A 1 141 ? 10.077 -8.590 -27.922 1.00 59.62 141 VAL A O 1
ATOM 1151 N N . LEU A 1 142 ? 10.174 -6.950 -26.399 1.00 58.38 142 LEU A N 1
ATOM 1152 C CA . LEU A 1 142 ? 9.476 -5.954 -27.221 1.00 58.38 142 LEU A CA 1
ATOM 1153 C C . LEU A 1 142 ? 10.211 -5.656 -28.535 1.00 58.38 142 LEU A C 1
ATOM 1155 O O . LEU A 1 142 ? 9.578 -5.520 -29.585 1.00 58.38 142 LEU A O 1
ATOM 1159 N N . ILE A 1 143 ? 11.546 -5.605 -28.511 1.00 64.69 143 ILE A N 1
ATOM 1160 C CA . ILE A 1 143 ? 12.359 -5.432 -29.723 1.00 64.69 143 ILE A CA 1
ATOM 1161 C C . ILE A 1 143 ? 12.217 -6.650 -30.648 1.00 64.69 143 ILE A C 1
ATOM 1163 O O . ILE A 1 143 ? 12.053 -6.481 -31.860 1.00 64.69 143 ILE A O 1
ATOM 1167 N N . LYS A 1 144 ? 12.224 -7.873 -30.098 1.00 59.94 144 LYS A N 1
ATOM 1168 C CA . LYS A 1 144 ? 12.036 -9.111 -30.875 1.00 59.94 144 LYS A CA 1
ATOM 1169 C C . LYS A 1 144 ? 10.641 -9.203 -31.492 1.00 59.94 144 LYS A C 1
ATOM 1171 O O . LYS A 1 144 ? 10.534 -9.474 -32.685 1.00 59.94 144 LYS A O 1
ATOM 1176 N N . VAL A 1 145 ? 9.589 -8.901 -30.732 1.00 61.22 145 VAL A N 1
ATOM 1177 C CA . VAL A 1 145 ? 8.200 -8.880 -31.223 1.00 61.22 145 VAL A CA 1
ATOM 1178 C C . VAL A 1 145 ? 8.026 -7.828 -32.320 1.00 61.22 145 VAL A C 1
ATOM 1180 O O . VAL A 1 145 ? 7.454 -8.116 -33.369 1.00 61.22 145 VAL A O 1
ATOM 1183 N N . LYS A 1 146 ? 8.601 -6.630 -32.146 1.00 61.69 146 LYS A N 1
ATOM 1184 C CA . LYS A 1 146 ? 8.598 -5.585 -33.182 1.00 61.69 146 LYS A CA 1
ATOM 1185 C C . LYS A 1 146 ? 9.326 -6.023 -34.455 1.00 61.69 146 LYS A C 1
ATOM 1187 O O . LYS A 1 146 ? 8.912 -5.636 -35.544 1.00 61.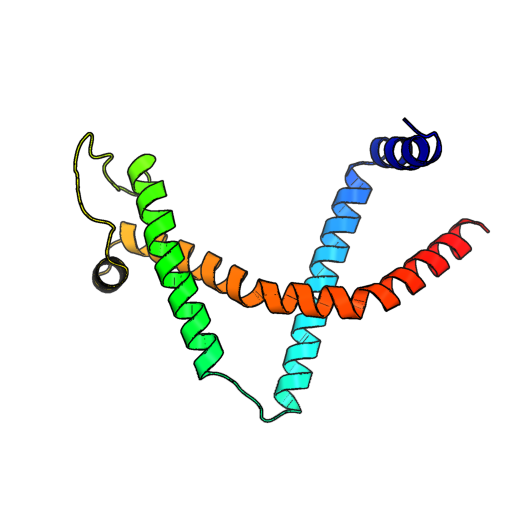69 146 LYS A O 1
ATOM 1192 N N . LYS A 1 147 ? 10.397 -6.815 -34.337 1.00 57.94 147 LYS A N 1
ATOM 1193 C CA . LYS A 1 147 ? 11.123 -7.381 -35.486 1.00 57.94 147 LYS A CA 1
ATOM 1194 C C . LYS A 1 147 ? 10.310 -8.471 -36.193 1.00 57.94 147 LYS A C 1
ATOM 1196 O O . LYS A 1 147 ? 10.384 -8.559 -37.413 1.00 57.94 147 LYS A O 1
ATOM 1201 N N . LEU A 1 148 ? 9.514 -9.241 -35.448 1.00 65.00 148 LEU A N 1
ATOM 1202 C CA . LEU A 1 148 ? 8.609 -10.261 -35.988 1.00 65.00 148 LEU A CA 1
ATOM 1203 C C . LEU A 1 148 ? 7.430 -9.645 -36.760 1.00 65.00 148 LEU A C 1
ATOM 1205 O O . LEU A 1 148 ? 7.094 -10.122 -37.832 1.00 65.00 148 LEU A O 1
ATOM 1209 N N . PHE A 1 149 ? 6.851 -8.557 -36.245 1.00 62.56 149 PHE A N 1
ATOM 1210 C CA . PHE A 1 149 ? 5.733 -7.833 -36.874 1.00 62.56 149 PHE A CA 1
ATOM 1211 C C . PHE A 1 149 ? 6.140 -6.909 -38.033 1.00 62.56 149 PHE A C 1
ATOM 1213 O O . PHE A 1 149 ? 5.276 -6.334 -38.689 1.00 62.56 149 PHE A O 1
ATOM 1220 N N . LYS A 1 150 ? 7.443 -6.706 -38.258 1.00 53.78 150 LYS A N 1
ATOM 1221 C CA . LYS A 1 150 ? 7.974 -5.929 -39.392 1.00 53.78 150 LYS A CA 1
ATOM 1222 C C . LYS A 1 150 ? 8.421 -6.834 -40.552 1.00 53.78 150 LYS A C 1
ATOM 1224 O O . LYS A 1 150 ? 9.161 -6.370 -41.418 1.00 53.78 150 LYS A O 1
ATOM 1229 N N . ARG A 1 151 ? 8.037 -8.111 -40.518 1.00 45.56 151 ARG A N 1
ATOM 1230 C CA . ARG A 1 151 ? 8.272 -9.093 -41.573 1.00 45.56 151 ARG A CA 1
ATOM 1231 C C . ARG A 1 151 ? 6.998 -9.315 -42.369 1.00 45.56 151 ARG A C 1
ATOM 1233 O O . ARG A 1 151 ? 5.923 -9.287 -41.733 1.00 45.56 151 ARG A O 1
#